Protein AF-A0A423T8A5-F1 (afdb_monomer)

Nearest PDB structures (foldseek):
  3ism-assembly1_A  TM=9.962E-01  e=6.830E-19  Drosophila melanogaster
  5gkc-assembly1_A  TM=9.889E-01  e=1.123E-17  Caenorhabditis elegans
  3s5b-assembly1_A  TM=9.880E-01  e=1.720E-17  Caenorhabditis elegans
  4qn0-assembly1_A  TM=9.888E-01  e=2.195E-17  Caenorhabditis elegans
  5gkc-assembly1_B  TM=9.863E-01  e=3.162E-17  Caenorhabditis elegans

InterPro domains:
  IPR001604 DNA/RNA non-specific endonuclease/pyrophosphatase/phosphodiesterase domain [PF01223] (1-121)
  IPR001604 DNA/RNA non-specific endonuclease/pyrophosphatase/phosphodiesterase domain [SM00892] (1-123)
  IPR020821 ENPP1-3/EXOG-like, endonuclease/phosphodiesterase domain [SM00477] (1-123)
  IPR040255 Non-specific endonuclease [PTHR13966] (1-130)
  IPR044925 His-Me finger superfamily [SSF54060] (1-128)
  IPR044929 DNA/RNA non-specific endonuclease superfamily [G3DSA:3.40.570.10] (1-133)

Secondary structure (DSSP, 8-state):
-----IIIIITTHHHHHHHHHHHHTTT-S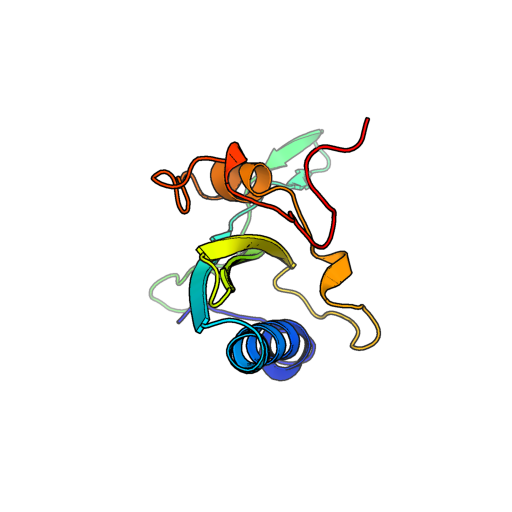EEEEEEEEE---EE-TTS-EE----EETTTTEE--SEEEEEEEEE-TTS-EEEEEEEEESS---TTS-GGGGB--HHHHHHHHT--SSTTS-GGGEEEETTEETT--

Structure (mmCIF, N/CA/C/O backbone):
data_AF-A0A423T8A5-F1
#
_entry.id   AF-A0A423T8A5-F1
#
loop_
_atom_site.group_PDB
_atom_site.id
_atom_site.type_symbol
_atom_site.label_atom_id
_atom_site.label_alt_id
_atom_site.label_comp_id
_atom_site.label_asym_id
_atom_site.label_entity_id
_atom_site.label_seq_id
_atom_site.pdbx_PDB_ins_code
_atom_site.Cartn_x
_atom_site.Cartn_y
_atom_site.Cartn_z
_atom_site.occupancy
_atom_site.B_iso_or_equiv
_atom_site.auth_seq_id
_atom_site.auth_comp_id
_atom_site.auth_asym_id
_atom_site.auth_atom_id
_atom_site.pdbx_PDB_model_num
ATOM 1 N N . MET A 1 1 ? 6.606 -15.022 -1.747 1.00 90.69 1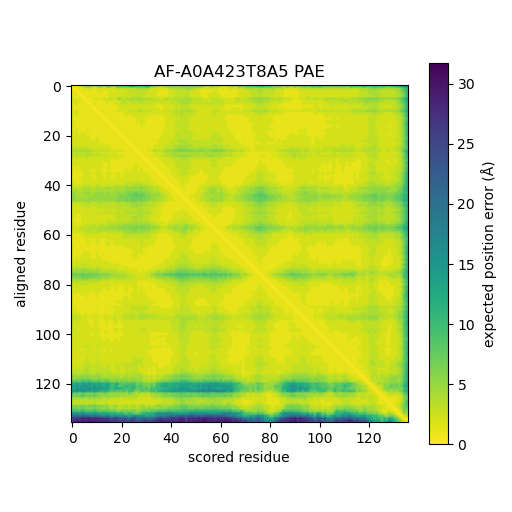 MET A N 1
ATOM 2 C CA . MET A 1 1 ? 7.709 -14.051 -1.911 1.00 90.69 1 MET A CA 1
ATOM 3 C C . MET A 1 1 ? 7.528 -13.339 -3.237 1.00 90.69 1 MET A C 1
ATOM 5 O O . MET A 1 1 ? 7.156 -14.005 -4.194 1.00 90.69 1 MET A O 1
ATOM 9 N N . SER A 1 2 ? 7.792 -12.034 -3.286 1.00 96.69 2 SER A N 1
ATOM 10 C CA . SER A 1 2 ? 7.776 -11.233 -4.518 1.00 96.69 2 SER A CA 1
ATOM 11 C C . SER A 1 2 ? 9.124 -10.526 -4.667 1.00 96.69 2 SER A C 1
ATOM 13 O O . SER A 1 2 ? 9.688 -10.134 -3.645 1.00 96.69 2 SER A O 1
ATOM 15 N N . PRO A 1 3 ? 9.662 -10.355 -5.887 1.00 98.44 3 PRO A N 1
ATOM 16 C CA . PRO A 1 3 ? 10.891 -9.596 -6.087 1.00 98.44 3 PRO A CA 1
ATOM 17 C C . PRO A 1 3 ? 10.736 -8.146 -5.618 1.00 98.44 3 PRO A C 1
ATOM 19 O O . PRO A 1 3 ? 9.805 -7.450 -6.024 1.00 98.44 3 PRO A O 1
ATOM 22 N N . GLN A 1 4 ? 11.656 -7.696 -4.772 1.00 98.44 4 GLN A N 1
ATOM 23 C CA . GLN A 1 4 ? 11.650 -6.361 -4.183 1.00 98.44 4 GLN A CA 1
ATOM 24 C C . GLN A 1 4 ? 13.036 -5.732 -4.275 1.00 98.44 4 GLN A C 1
ATOM 26 O O . GLN A 1 4 ? 14.046 -6.429 -4.138 1.00 98.44 4 GLN A O 1
ATOM 31 N N . VAL A 1 5 ? 13.082 -4.412 -4.457 1.00 98.12 5 VAL A N 1
ATOM 32 C CA . VAL A 1 5 ? 14.314 -3.640 -4.271 1.00 98.12 5 VAL A CA 1
ATOM 33 C C . VAL A 1 5 ? 14.813 -3.840 -2.838 1.00 98.12 5 VAL A C 1
ATOM 35 O O . VAL A 1 5 ? 14.034 -3.862 -1.887 1.00 98.12 5 VAL A O 1
ATOM 38 N N . GLY A 1 6 ? 16.118 -4.075 -2.691 1.00 97.31 6 GLY A N 1
ATOM 39 C CA . GLY A 1 6 ? 16.738 -4.399 -1.408 1.00 97.31 6 GLY A CA 1
ATOM 40 C C . GLY A 1 6 ? 16.870 -3.177 -0.501 1.00 97.31 6 GLY A C 1
ATOM 41 O O . GLY A 1 6 ? 16.013 -2.937 0.349 1.00 97.31 6 GLY A O 1
ATOM 42 N N . ARG A 1 7 ? 17.980 -2.449 -0.663 1.00 97.94 7 ARG A N 1
ATOM 43 C CA . ARG A 1 7 ? 18.274 -1.213 0.077 1.00 97.94 7 ARG A CA 1
ATOM 44 C C . ARG A 1 7 ? 17.330 -0.086 -0.362 1.00 97.94 7 ARG A C 1
ATOM 46 O O . ARG A 1 7 ? 17.012 0.013 -1.542 1.00 97.94 7 ARG A O 1
ATOM 53 N N . GLY A 1 8 ? 16.879 0.703 0.604 1.00 97.38 8 GLY A N 1
ATOM 54 C CA . GLY A 1 8 ? 15.891 1.775 0.501 1.00 97.38 8 GLY A CA 1
ATOM 55 C C . GLY A 1 8 ? 14.460 1.307 0.245 1.00 97.38 8 GLY A C 1
ATOM 56 O O . GLY A 1 8 ? 13.576 2.137 0.072 1.00 97.38 8 GLY A O 1
ATOM 57 N N . PHE A 1 9 ? 14.196 -0.005 0.222 1.00 98.62 9 PHE A N 1
ATOM 58 C CA . PHE A 1 9 ? 12.835 -0.532 0.117 1.00 98.62 9 PHE A CA 1
ATOM 59 C C . PHE A 1 9 ? 12.605 -1.709 1.062 1.00 98.62 9 PHE A C 1
ATOM 61 O O . PHE A 1 9 ? 12.260 -1.473 2.215 1.00 98.62 9 PHE A O 1
ATOM 68 N N . ASN A 1 10 ? 12.822 -2.961 0.636 1.00 98.12 10 ASN A N 1
ATOM 69 C CA . ASN A 1 10 ? 12.517 -4.152 1.443 1.00 98.12 10 ASN A CA 1
ATOM 70 C C . ASN A 1 10 ? 13.205 -4.134 2.817 1.00 98.12 10 ASN A C 1
ATOM 72 O O . ASN A 1 10 ? 12.590 -4.457 3.828 1.00 98.12 10 ASN A O 1
ATOM 76 N N . ARG A 1 11 ? 14.487 -3.757 2.857 1.00 97.62 11 ARG A N 1
ATOM 77 C CA . ARG A 1 11 ? 15.274 -3.763 4.102 1.00 97.62 11 ARG A CA 1
ATOM 78 C C . ARG A 1 11 ? 15.021 -2.537 4.983 1.00 97.62 11 ARG A C 1
ATOM 80 O O . ARG A 1 11 ? 15.335 -2.596 6.167 1.00 97.62 11 ARG A O 1
ATOM 87 N N . ASP A 1 12 ? 14.409 -1.500 4.413 1.00 98.50 12 ASP A N 1
ATOM 88 C CA . ASP A 1 12 ? 14.299 -0.164 4.995 1.00 98.50 12 ASP A CA 1
ATOM 89 C C . ASP A 1 12 ? 12.825 0.295 4.963 1.00 98.50 12 ASP A C 1
ATOM 91 O O . ASP A 1 12 ? 12.014 -0.215 5.736 1.00 98.50 12 ASP A O 1
ATOM 95 N N . LYS A 1 13 ? 12.414 1.172 4.035 1.00 98.69 13 LYS A N 1
ATOM 96 C CA . LYS A 1 13 ? 11.077 1.798 4.050 1.00 98.69 13 LYS A CA 1
ATOM 97 C C . LYS A 1 13 ? 9.883 0.830 4.087 1.00 98.69 13 LYS A C 1
ATOM 99 O O . LYS A 1 13 ? 8.881 1.114 4.739 1.00 98.69 13 LYS A O 1
ATOM 104 N N . TRP A 1 14 ? 9.953 -0.314 3.408 1.00 98.69 14 TRP A N 1
ATOM 105 C CA . TRP A 1 14 ? 8.894 -1.329 3.472 1.00 98.69 14 TRP A CA 1
ATOM 106 C C . TRP A 1 14 ? 8.828 -1.983 4.859 1.00 98.69 14 TRP A C 1
ATOM 108 O O . TRP A 1 14 ? 7.740 -2.179 5.406 1.00 98.69 14 TRP A O 1
ATOM 118 N N . ASN A 1 15 ? 9.988 -2.247 5.466 1.00 98.62 15 ASN A N 1
ATOM 119 C CA . ASN A 1 15 ? 10.089 -2.740 6.834 1.00 98.62 15 ASN A CA 1
ATOM 120 C C . ASN A 1 15 ? 9.601 -1.694 7.854 1.00 98.62 15 ASN A C 1
ATOM 122 O O . ASN A 1 15 ? 8.995 -2.090 8.845 1.00 98.62 15 ASN A O 1
ATOM 126 N N . ASP A 1 16 ? 9.759 -0.386 7.610 1.00 98.69 16 ASP A N 1
ATOM 127 C CA . ASP A 1 16 ? 9.155 0.658 8.460 1.00 98.69 16 ASP A CA 1
ATOM 128 C C . ASP A 1 16 ? 7.628 0.505 8.531 1.00 98.69 16 ASP A C 1
ATOM 130 O O . ASP A 1 16 ? 7.047 0.513 9.618 1.00 98.69 16 ASP A O 1
ATOM 134 N N . VAL A 1 17 ? 6.965 0.298 7.384 1.00 98.62 17 VAL A N 1
ATOM 135 C CA . VAL A 1 17 ? 5.508 0.072 7.334 1.00 98.62 17 VAL A CA 1
ATOM 136 C C . VAL A 1 17 ? 5.137 -1.226 8.058 1.00 98.62 17 VAL A C 1
ATOM 138 O O . VAL A 1 17 ? 4.139 -1.284 8.778 1.00 98.62 17 VAL A O 1
ATOM 141 N N . GLU A 1 18 ? 5.938 -2.281 7.915 1.00 98.69 18 GLU A N 1
ATOM 142 C CA . GLU A 1 18 ? 5.719 -3.540 8.632 1.00 98.69 18 GLU A CA 1
ATOM 143 C C . GLU A 1 18 ? 5.897 -3.399 10.149 1.00 98.69 18 GLU A C 1
ATOM 145 O O . GLU A 1 18 ? 5.103 -3.946 10.917 1.00 98.69 18 GLU A O 1
ATOM 150 N N . GLN A 1 19 ? 6.916 -2.661 10.594 1.00 98.62 19 GLN A N 1
ATOM 151 C CA . GLN A 1 19 ? 7.138 -2.349 12.003 1.00 98.62 19 GLN A CA 1
ATOM 152 C C . GLN A 1 19 ? 5.987 -1.526 12.563 1.00 98.62 19 GLN A C 1
ATOM 154 O O . GLN A 1 19 ? 5.488 -1.853 13.638 1.00 98.62 19 GLN A O 1
ATOM 159 N N . TYR A 1 20 ? 5.528 -0.520 11.822 1.00 98.56 20 TYR A N 1
ATOM 160 C CA . TYR A 1 20 ? 4.358 0.267 12.179 1.00 98.56 20 TYR A CA 1
ATOM 161 C C . TYR A 1 20 ? 3.122 -0.624 12.370 1.00 98.56 20 TYR A C 1
ATOM 163 O O . TYR A 1 20 ? 2.523 -0.607 13.444 1.00 98.56 20 TYR A O 1
ATOM 171 N N . CYS A 1 21 ? 2.812 -1.503 11.408 1.00 98.44 21 CYS A N 1
ATOM 172 C CA . CYS A 1 21 ? 1.692 -2.445 11.525 1.00 98.44 21 CYS A CA 1
ATOM 173 C C . CYS A 1 21 ? 1.804 -3.337 12.775 1.00 98.44 21 CYS A C 1
ATOM 175 O O . CYS A 1 21 ? 0.810 -3.576 13.456 1.00 98.44 21 CYS A O 1
ATOM 177 N N . ARG A 1 22 ? 3.016 -3.809 13.110 1.00 98.69 22 ARG A N 1
ATOM 178 C CA . ARG A 1 22 ? 3.268 -4.592 14.335 1.00 98.69 22 ARG A CA 1
ATOM 179 C C . ARG A 1 22 ? 3.069 -3.768 15.606 1.00 98.69 22 ARG A C 1
ATOM 181 O O . ARG A 1 22 ? 2.632 -4.308 16.613 1.00 98.69 22 ARG A O 1
ATOM 188 N N . GLN A 1 23 ? 3.394 -2.478 15.593 1.00 98.50 23 GLN A N 1
ATOM 189 C CA . GLN A 1 23 ? 3.227 -1.609 16.760 1.00 98.50 23 GLN A CA 1
ATOM 190 C C . GLN A 1 23 ? 1.755 -1.316 17.068 1.00 98.50 23 GLN A C 1
ATOM 192 O O . GLN A 1 23 ? 1.422 -1.138 18.240 1.00 98.50 23 GLN A O 1
ATOM 197 N N . LEU A 1 24 ? 0.871 -1.334 16.064 1.00 98.12 24 LEU A N 1
ATOM 198 C CA . LEU A 1 24 ? -0.569 -1.105 16.245 1.00 98.12 24 LEU A CA 1
ATOM 199 C C . LEU A 1 24 ? -1.212 -2.096 17.223 1.00 98.12 24 LEU A C 1
ATOM 201 O O . LEU A 1 24 ? -2.131 -1.722 17.948 1.00 98.12 24 LEU A O 1
ATOM 205 N N . THR A 1 25 ? -0.689 -3.319 17.346 1.00 98.06 25 THR A N 1
ATOM 206 C CA . THR A 1 25 ? -1.211 -4.319 18.297 1.00 98.06 25 THR A CA 1
ATOM 207 C C . THR A 1 25 ? -1.008 -3.928 19.765 1.00 98.06 25 THR A C 1
ATOM 209 O O . THR A 1 25 ? -1.535 -4.587 20.654 1.00 98.06 25 THR A O 1
ATOM 212 N N . LYS A 1 26 ? -0.224 -2.879 20.053 1.00 97.88 26 LYS A N 1
ATOM 213 C CA . LYS A 1 26 ? -0.097 -2.310 21.405 1.00 97.88 26 LYS A CA 1
ATOM 214 C C . LYS A 1 26 ? -1.275 -1.406 21.777 1.00 97.88 26 LYS A C 1
ATOM 216 O O . LYS A 1 26 ? -1.475 -1.137 22.957 1.00 97.88 26 LYS A O 1
ATOM 221 N N . SER A 1 27 ? -2.011 -0.902 20.786 1.00 96.12 27 SER A N 1
ATOM 222 C CA . SER A 1 27 ? -3.100 0.068 20.966 1.00 96.12 27 SER A CA 1
ATOM 223 C C . SER A 1 27 ? -4.465 -0.477 20.549 1.00 96.12 27 SER A C 1
ATOM 225 O O . SER A 1 27 ? -5.481 -0.022 21.068 1.00 96.12 27 SER A O 1
ATOM 227 N N . TYR A 1 28 ? -4.493 -1.452 19.643 1.00 97.94 28 TYR A N 1
ATOM 228 C CA . TYR A 1 28 ? -5.706 -2.080 19.129 1.00 97.94 28 TYR A CA 1
ATOM 229 C C . TYR A 1 28 ? -5.779 -3.541 19.567 1.00 97.94 28 TYR A C 1
ATOM 231 O O . TYR A 1 28 ? -4.757 -4.221 19.654 1.00 97.94 28 TYR A O 1
ATOM 239 N N . ALA A 1 29 ? -6.995 -4.015 19.841 1.00 97.88 29 ALA A N 1
ATOM 240 C CA . ALA A 1 29 ? -7.240 -5.386 20.273 1.00 97.88 29 ALA A CA 1
ATOM 241 C C . ALA A 1 29 ? -7.012 -6.376 19.124 1.00 97.88 29 ALA A C 1
ATOM 243 O O . ALA A 1 29 ? -6.375 -7.407 19.324 1.00 97.88 29 ALA A O 1
ATOM 244 N N . ASN A 1 30 ? -7.473 -6.027 17.918 1.00 98.25 30 ASN A N 1
ATOM 245 C CA . ASN A 1 30 ? -7.236 -6.802 16.704 1.00 98.25 30 ASN A CA 1
ATOM 246 C C . ASN A 1 30 ? -6.657 -5.910 15.599 1.00 98.25 30 ASN A C 1
ATOM 248 O O . ASN A 1 30 ? -7.058 -4.756 15.437 1.00 98.25 30 ASN A O 1
ATOM 252 N N . VAL A 1 31 ? -5.727 -6.462 14.817 1.00 98.44 31 VAL A N 1
ATOM 253 C CA . VAL A 1 31 ? -5.140 -5.809 13.639 1.00 98.44 31 VAL A CA 1
ATOM 254 C C . VAL A 1 31 ? -5.167 -6.795 12.476 1.00 98.44 31 VAL A C 1
ATOM 256 O O . VAL A 1 31 ? -4.554 -7.861 12.537 1.00 98.44 31 VAL A O 1
ATOM 259 N N . TYR A 1 32 ? -5.868 -6.431 11.408 1.00 98.38 32 TYR A N 1
ATOM 260 C CA . TYR A 1 32 ? -6.004 -7.216 10.186 1.00 98.38 32 TYR A CA 1
ATOM 261 C C . TYR A 1 32 ? -5.238 -6.531 9.063 1.00 98.38 32 TYR A C 1
ATOM 263 O O . TYR A 1 32 ? -5.400 -5.333 8.847 1.00 98.38 32 TYR A O 1
ATOM 271 N N . VAL A 1 33 ? -4.416 -7.280 8.324 1.00 98.50 33 VAL A N 1
ATOM 272 C CA . VAL A 1 33 ? -3.574 -6.715 7.262 1.00 98.50 33 VAL A CA 1
ATOM 273 C C . VAL A 1 33 ? -3.717 -7.525 5.979 1.00 98.50 33 VAL A C 1
ATOM 275 O O . VAL A 1 33 ? -3.435 -8.721 5.960 1.00 98.50 33 VAL A O 1
ATOM 278 N N . CYS A 1 34 ? -4.089 -6.861 4.885 1.00 98.50 34 CYS A N 1
ATOM 279 C CA . CYS A 1 34 ? -3.992 -7.393 3.528 1.00 98.50 34 CYS A CA 1
ATOM 280 C C . CYS A 1 34 ? -2.768 -6.777 2.839 1.00 98.50 34 CYS A C 1
ATOM 282 O O . CYS A 1 34 ? -2.607 -5.560 2.838 1.00 98.50 34 CYS A O 1
ATOM 284 N N . THR A 1 35 ? -1.883 -7.602 2.276 1.00 98.75 35 THR A N 1
ATOM 285 C CA . THR A 1 35 ? -0.664 -7.156 1.578 1.00 98.75 35 THR A CA 1
ATOM 286 C C . THR A 1 35 ? -0.603 -7.794 0.199 1.00 98.75 35 THR A C 1
ATOM 288 O O . THR A 1 35 ? -0.833 -8.998 0.085 1.00 98.75 35 THR A O 1
ATOM 291 N N . GLY A 1 36 ? -0.224 -7.036 -0.829 1.00 98.56 36 GLY A N 1
ATOM 292 C CA . GLY A 1 36 ? -0.074 -7.599 -2.169 1.00 98.56 36 GLY A CA 1
ATOM 293 C C . GLY A 1 36 ? 0.739 -6.741 -3.141 1.00 98.56 36 GLY A C 1
ATOM 294 O O . GLY A 1 36 ? 1.059 -5.587 -2.846 1.00 98.56 36 GLY A O 1
ATOM 295 N N . PRO A 1 37 ? 1.123 -7.321 -4.292 1.00 98.75 37 PRO A N 1
ATOM 296 C CA . PRO A 1 37 ? 1.794 -6.613 -5.376 1.00 98.75 37 PRO A CA 1
ATOM 297 C C . PRO A 1 37 ? 0.804 -5.856 -6.273 1.00 98.75 37 PRO A C 1
ATOM 299 O O . PRO A 1 37 ? -0.362 -6.230 -6.382 1.00 98.75 37 PRO A O 1
ATOM 302 N N . LEU A 1 38 ? 1.300 -4.839 -6.979 1.00 98.75 38 LEU A N 1
ATOM 303 C CA . LEU A 1 38 ? 0.566 -4.091 -8.000 1.00 98.75 38 LEU A CA 1
ATOM 304 C C . LEU A 1 38 ? 1.414 -3.835 -9.252 1.00 98.75 38 LEU A C 1
ATOM 306 O O . LEU A 1 38 ? 2.636 -3.638 -9.198 1.00 98.75 38 LEU A O 1
ATOM 310 N N . PHE A 1 39 ? 0.728 -3.778 -10.392 1.00 98.62 39 PHE A N 1
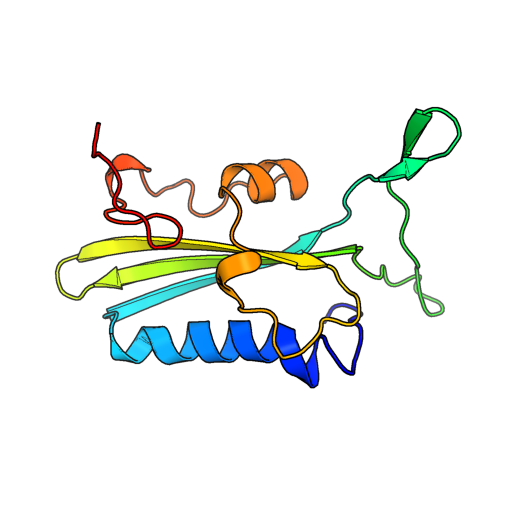ATOM 311 C CA . PHE A 1 39 ? 1.296 -3.537 -11.720 1.00 98.62 39 PHE A CA 1
ATOM 312 C C . PHE A 1 39 ? 0.615 -2.312 -12.338 1.00 98.62 39 PHE A C 1
ATOM 314 O O . PHE A 1 39 ? -0.342 -2.431 -13.098 1.00 98.62 39 PHE A O 1
ATOM 321 N N . LEU A 1 40 ? 1.066 -1.124 -11.936 1.00 98.38 40 LEU A N 1
ATOM 322 C CA . LEU A 1 40 ? 0.414 0.135 -12.284 1.00 98.38 40 LEU A CA 1
ATOM 323 C C . LEU A 1 40 ? 0.843 0.627 -13.673 1.00 98.38 40 LEU A C 1
ATOM 325 O O . LEU A 1 40 ? 2.019 0.498 -14.029 1.00 98.38 40 LEU A O 1
ATOM 329 N N . PRO A 1 41 ? -0.081 1.210 -14.458 1.00 97.75 41 PRO A N 1
ATOM 330 C CA . PRO A 1 41 ? 0.250 1.766 -15.758 1.00 97.75 41 PRO A CA 1
ATOM 331 C C . PRO A 1 41 ? 1.027 3.080 -15.627 1.00 97.75 41 PRO A C 1
ATOM 333 O O . PRO A 1 41 ? 0.786 3.877 -14.719 1.00 97.75 41 PRO A O 1
ATOM 336 N N . ARG A 1 42 ? 1.906 3.353 -16.592 1.00 96.44 42 ARG A N 1
ATOM 337 C CA . ARG A 1 42 ? 2.583 4.645 -16.763 1.00 96.44 42 ARG A CA 1
ATOM 338 C C . ARG A 1 42 ? 2.321 5.176 -18.170 1.00 96.44 42 ARG A C 1
ATOM 340 O O . ARG A 1 42 ? 2.187 4.398 -19.113 1.00 96.44 42 ARG A O 1
ATOM 347 N N . ARG A 1 43 ? 2.228 6.503 -18.304 1.00 96.75 43 ARG A N 1
ATOM 348 C CA . ARG A 1 43 ? 2.143 7.160 -19.613 1.00 96.75 43 ARG A CA 1
ATOM 349 C C . ARG A 1 43 ? 3.522 7.187 -20.272 1.00 96.75 43 ARG A C 1
ATOM 351 O O . ARG A 1 43 ? 4.484 7.611 -19.630 1.00 96.75 43 ARG A O 1
ATOM 358 N N . GLU A 1 44 ? 3.597 6.741 -21.518 1.00 96.94 44 GLU A N 1
ATOM 359 C CA . GLU A 1 44 ? 4.812 6.797 -22.339 1.00 96.94 44 GLU A CA 1
ATOM 360 C C . GLU A 1 44 ? 4.774 7.991 -23.316 1.00 96.94 44 GLU A C 1
ATOM 362 O O . GLU A 1 44 ? 3.822 8.777 -23.319 1.00 96.94 44 GLU A O 1
ATOM 367 N N . GLU A 1 45 ? 5.840 8.176 -24.103 1.00 97.06 45 GLU A N 1
ATOM 368 C CA . GLU A 1 45 ? 6.029 9.335 -24.998 1.00 97.06 45 GLU A CA 1
ATOM 369 C C . GLU A 1 45 ? 4.946 9.452 -26.081 1.00 97.06 45 GLU A C 1
ATOM 371 O O . GLU A 1 45 ? 4.611 10.555 -26.507 1.00 97.06 45 GLU A O 1
ATOM 376 N N . ASP A 1 46 ? 4.340 8.330 -26.476 1.00 97.38 46 ASP A N 1
ATOM 377 C CA . ASP A 1 46 ? 3.225 8.285 -27.429 1.00 97.38 46 ASP A CA 1
ATOM 378 C C . ASP A 1 46 ? 1.878 8.752 -26.831 1.00 97.38 46 ASP A C 1
ATOM 380 O O . ASP A 1 46 ? 0.849 8.741 -27.510 1.00 97.38 46 ASP A O 1
ATOM 384 N N . GLY A 1 47 ? 1.867 9.138 -25.550 1.00 97.56 47 GLY A N 1
ATOM 385 C CA . GLY A 1 47 ? 0.692 9.604 -24.819 1.00 97.56 47 GLY A CA 1
ATOM 386 C C . GLY A 1 47 ? -0.227 8.494 -24.300 1.00 97.56 47 GLY A C 1
ATOM 387 O O . GLY A 1 47 ? -1.205 8.801 -23.606 1.00 97.56 47 GLY A O 1
ATOM 388 N N . LYS A 1 48 ? 0.067 7.218 -24.578 1.00 98.44 48 LYS A N 1
ATOM 389 C CA . LYS A 1 48 ? -0.741 6.070 -24.143 1.00 98.44 48 LYS A CA 1
ATOM 390 C C . LYS A 1 48 ? -0.256 5.520 -22.805 1.00 98.44 48 LYS A C 1
ATOM 392 O O . LYS A 1 48 ? 0.838 5.822 -22.333 1.00 98.44 48 LYS A O 1
ATOM 397 N N . LEU A 1 49 ? -1.122 4.742 -22.160 1.00 97.88 49 LEU A N 1
ATOM 398 C CA . LEU A 1 49 ? -0.837 4.070 -20.895 1.00 97.88 49 LEU A CA 1
ATOM 399 C C . LEU A 1 49 ? -0.406 2.630 -21.156 1.00 97.88 49 LEU A C 1
ATOM 401 O O . LEU A 1 49 ? -1.124 1.885 -21.821 1.00 97.88 49 LEU A O 1
ATOM 405 N N . TYR A 1 50 ? 0.714 2.234 -20.558 1.00 98.31 50 TYR A N 1
ATOM 406 C CA . TYR A 1 50 ? 1.227 0.871 -20.627 1.00 98.31 50 TYR A CA 1
ATOM 407 C C . TYR A 1 50 ? 1.509 0.335 -19.232 1.00 98.31 50 TYR A C 1
ATOM 409 O O . TYR A 1 50 ? 2.009 1.049 -18.362 1.00 98.31 50 TYR A O 1
ATOM 417 N N . VAL A 1 51 ? 1.217 -0.948 -19.032 1.00 98.38 51 VAL A N 1
ATOM 418 C CA . VAL A 1 51 ? 1.702 -1.706 -17.878 1.00 98.38 51 VAL A CA 1
ATOM 419 C C . VAL A 1 51 ? 2.979 -2.412 -18.309 1.00 98.38 51 VAL A C 1
ATOM 421 O O . VAL A 1 51 ? 2.949 -3.285 -19.174 1.00 98.38 51 VAL A O 1
ATOM 424 N N . LYS A 1 52 ? 4.105 -2.028 -17.708 1.00 97.88 52 LYS A N 1
ATOM 425 C CA . LYS A 1 52 ? 5.422 -2.595 -18.000 1.00 97.88 52 LYS A CA 1
ATOM 426 C C . LYS A 1 52 ? 6.117 -2.964 -16.699 1.00 97.88 52 LYS A C 1
ATOM 428 O O . LYS A 1 52 ? 6.212 -2.146 -15.789 1.00 97.88 52 LYS A O 1
ATOM 433 N N . TYR A 1 53 ? 6.609 -4.193 -16.623 1.00 98.38 53 TYR A N 1
ATOM 434 C CA . TYR A 1 53 ? 7.348 -4.700 -15.475 1.00 98.38 53 TYR A CA 1
ATOM 435 C C . TYR A 1 53 ? 8.399 -5.716 -15.918 1.00 98.38 53 TYR A C 1
ATOM 437 O O . TYR A 1 53 ? 8.259 -6.366 -16.954 1.00 98.38 53 TYR A O 1
ATOM 445 N N . GLN A 1 54 ? 9.472 -5.830 -15.140 1.00 98.56 54 GLN A N 1
ATOM 446 C CA . GLN A 1 54 ? 10.514 -6.823 -15.379 1.00 98.56 54 GLN A CA 1
ATOM 447 C C . GLN A 1 54 ? 10.016 -8.216 -14.976 1.00 98.56 54 GLN A C 1
ATOM 449 O O . GLN A 1 54 ? 9.276 -8.363 -14.004 1.00 98.56 54 GLN A O 1
ATOM 454 N N . VAL A 1 55 ? 10.477 -9.245 -15.682 1.00 98.50 55 VAL A N 1
ATOM 455 C CA . VAL A 1 55 ? 10.414 -10.641 -15.236 1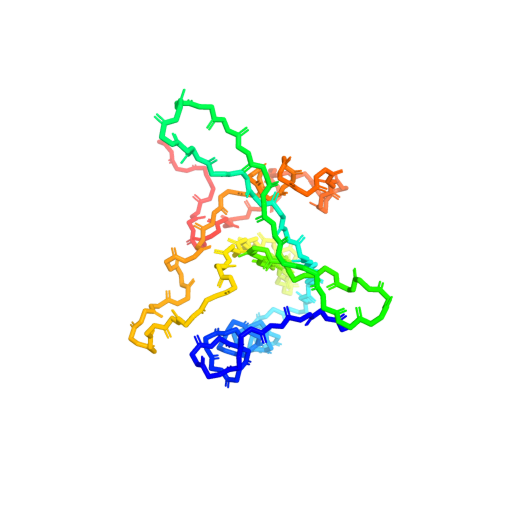.00 98.50 55 VAL A CA 1
ATOM 456 C C . VAL A 1 55 ? 11.834 -11.171 -15.039 1.00 98.50 55 VAL A C 1
ATOM 458 O O . VAL A 1 55 ? 12.742 -10.777 -15.773 1.00 98.50 55 VAL A O 1
ATOM 461 N N . ILE A 1 56 ? 12.053 -12.025 -14.037 1.00 97.75 56 ILE A N 1
ATOM 462 C CA . ILE A 1 56 ? 13.387 -12.541 -13.687 1.00 97.75 56 ILE A CA 1
ATOM 463 C C . ILE A 1 56 ? 13.435 -14.071 -13.615 1.00 97.75 56 ILE A C 1
ATOM 465 O O . ILE A 1 56 ? 12.462 -14.733 -13.250 1.00 97.75 56 ILE A O 1
ATOM 469 N N . GLY A 1 57 ? 14.614 -14.624 -13.916 1.00 97.62 57 GLY A N 1
ATOM 470 C CA . GLY A 1 57 ? 14.876 -16.064 -13.901 1.00 97.62 57 GLY A CA 1
ATOM 471 C C . GLY A 1 57 ? 14.195 -16.828 -15.041 1.00 97.62 57 GLY A C 1
ATOM 472 O O . GLY A 1 57 ? 13.435 -16.270 -15.826 1.00 97.62 57 GLY A O 1
ATOM 473 N N . GLN A 1 58 ? 14.456 -18.136 -15.115 1.00 97.38 58 GLN A N 1
ATOM 474 C CA . GLN A 1 58 ? 13.909 -19.011 -16.166 1.00 97.38 58 GLN A CA 1
ATOM 475 C C . GLN A 1 58 ? 12.379 -19.148 -16.104 1.00 97.38 58 GLN A C 1
ATOM 477 O O . GLN A 1 58 ? 11.734 -19.388 -17.119 1.00 97.38 58 GLN A O 1
ATOM 482 N N . ASN A 1 59 ? 11.797 -18.951 -14.919 1.00 97.88 59 ASN A N 1
ATOM 483 C CA . ASN A 1 59 ? 10.354 -19.038 -14.696 1.00 97.88 59 ASN A CA 1
ATOM 484 C C . ASN A 1 59 ? 9.630 -17.698 -14.892 1.00 97.88 59 ASN A C 1
ATOM 486 O O . ASN A 1 59 ? 8.445 -17.611 -14.587 1.00 97.88 59 ASN A O 1
ATOM 490 N N . HIS A 1 60 ? 10.330 -16.658 -15.359 1.00 97.62 60 HIS A N 1
ATOM 491 C CA . HIS A 1 60 ? 9.756 -15.338 -15.629 1.00 97.62 60 HIS A CA 1
ATOM 492 C C . HIS A 1 60 ? 8.970 -14.759 -14.437 1.00 97.62 60 HIS A C 1
ATOM 494 O O . HIS A 1 60 ? 7.849 -14.277 -14.585 1.00 97.62 60 HIS A O 1
ATOM 500 N N . VAL A 1 61 ? 9.559 -14.795 -13.238 1.00 98.44 61 VAL A N 1
ATOM 501 C CA . VAL A 1 61 ? 8.915 -14.268 -12.025 1.00 98.44 61 VAL A CA 1
ATOM 502 C C . VAL A 1 61 ? 8.742 -12.756 -12.158 1.00 98.44 61 VAL A C 1
ATOM 504 O O . VAL A 1 61 ? 9.727 -12.036 -12.314 1.00 98.44 61 VAL A O 1
ATOM 507 N N . SER A 1 62 ? 7.504 -12.271 -12.077 1.00 98.62 62 SER A N 1
ATOM 508 C CA . SER A 1 62 ? 7.182 -10.848 -12.207 1.00 98.62 62 SER A CA 1
ATOM 509 C C . SER A 1 62 ? 7.755 -10.016 -11.061 1.00 98.62 62 SER A C 1
ATOM 511 O O . SER A 1 62 ? 7.571 -10.351 -9.892 1.00 98.62 62 SER A O 1
ATOM 513 N N . VAL A 1 63 ? 8.391 -8.895 -11.398 1.00 98.75 63 VAL A N 1
ATOM 514 C CA . VAL A 1 63 ? 8.843 -7.856 -10.466 1.00 98.75 63 VAL A CA 1
ATOM 515 C C . VAL A 1 63 ? 7.746 -6.790 -10.377 1.00 98.75 63 VAL A C 1
ATOM 517 O O . VAL A 1 63 ? 7.549 -6.054 -11.343 1.00 98.75 63 VAL A O 1
ATOM 520 N N . PRO A 1 64 ? 6.994 -6.689 -9.268 1.00 98.81 64 PRO A N 1
ATOM 521 C CA . PRO A 1 64 ? 5.908 -5.723 -9.149 1.00 98.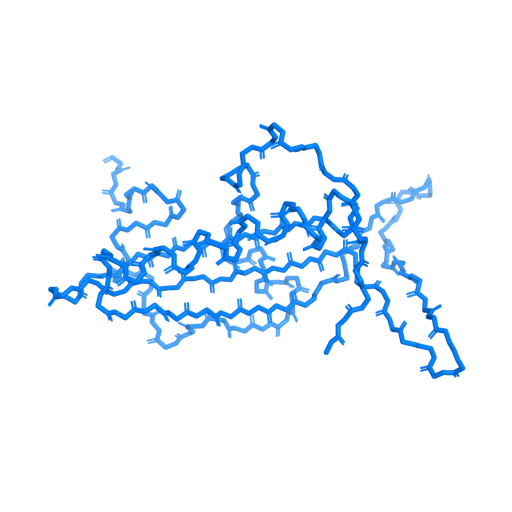81 64 PRO A CA 1
ATOM 522 C C . PRO A 1 64 ? 6.397 -4.286 -9.273 1.00 98.81 64 PRO A C 1
ATOM 524 O O . PRO A 1 64 ? 7.504 -3.959 -8.848 1.00 98.81 64 PRO A O 1
ATOM 527 N N . THR A 1 65 ? 5.544 -3.416 -9.804 1.00 98.75 65 THR A N 1
ATOM 528 C CA . THR A 1 65 ? 5.833 -1.974 -9.864 1.00 98.75 65 THR A CA 1
ATOM 529 C C . THR A 1 65 ? 5.667 -1.316 -8.496 1.00 98.75 65 THR A C 1
ATOM 531 O O . THR A 1 65 ? 6.393 -0.385 -8.164 1.00 98.75 65 THR A O 1
ATOM 534 N N . HIS A 1 66 ? 4.702 -1.799 -7.712 1.00 98.81 66 HIS A N 1
ATOM 535 C CA . HIS A 1 66 ? 4.305 -1.257 -6.420 1.00 98.81 66 HIS A CA 1
ATOM 536 C C . HIS A 1 66 ? 3.859 -2.397 -5.501 1.00 98.81 66 HIS A C 1
ATOM 538 O O . HIS A 1 66 ? 3.570 -3.509 -5.956 1.00 98.81 66 HIS A O 1
ATOM 544 N N . PHE A 1 67 ? 3.757 -2.098 -4.214 1.00 98.88 67 PHE A N 1
ATOM 545 C CA . PHE A 1 67 ? 3.149 -2.954 -3.203 1.00 98.88 67 PHE A CA 1
ATOM 546 C C . PHE A 1 67 ? 2.148 -2.157 -2.386 1.00 98.88 67 PHE A C 1
ATOM 548 O O . PHE A 1 67 ? 2.314 -0.952 -2.197 1.00 98.88 67 PHE A O 1
ATOM 555 N N . TYR A 1 68 ? 1.132 -2.841 -1.872 1.00 98.88 68 TYR A N 1
ATOM 556 C CA . TYR A 1 68 ? 0.161 -2.240 -0.973 1.00 98.88 68 TYR A CA 1
ATOM 557 C C . TYR A 1 68 ? 0.093 -2.951 0.374 1.00 98.88 68 TYR A C 1
ATOM 559 O O . TYR A 1 68 ? 0.358 -4.153 0.478 1.00 98.88 68 TYR A O 1
ATOM 567 N N . LYS A 1 69 ? -0.336 -2.200 1.390 1.00 98.81 69 LYS A N 1
ATOM 568 C CA . LYS A 1 69 ? -0.867 -2.723 2.651 1.00 98.81 69 LYS A CA 1
ATOM 569 C C . LYS A 1 69 ? -2.174 -2.016 2.968 1.00 98.81 69 LYS A C 1
ATOM 571 O O . LYS A 1 69 ? -2.196 -0.795 3.034 1.00 98.81 69 LYS A O 1
ATOM 576 N N . VAL A 1 70 ? -3.233 -2.781 3.201 1.00 98.62 70 VAL A N 1
ATOM 577 C CA . VAL A 1 70 ? -4.477 -2.277 3.794 1.00 98.62 70 VAL A CA 1
ATOM 578 C C 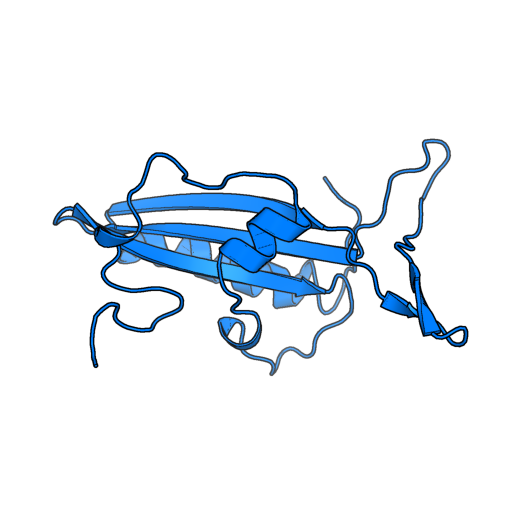. VAL A 1 70 ? -4.585 -2.857 5.192 1.00 98.62 70 VAL A C 1
ATOM 580 O O . VAL A 1 70 ? -4.508 -4.075 5.364 1.00 98.62 70 VAL A O 1
ATOM 583 N N . VAL A 1 71 ? -4.736 -1.984 6.178 1.00 98.56 71 VAL A N 1
ATOM 584 C CA . VAL A 1 71 ? -4.760 -2.301 7.601 1.00 98.56 71 VAL A CA 1
ATOM 585 C C . VAL A 1 71 ? -6.117 -1.900 8.162 1.00 98.56 71 VAL A C 1
ATOM 587 O O . VAL A 1 71 ? -6.546 -0.764 7.976 1.00 98.56 71 VAL A O 1
ATOM 590 N N . VAL A 1 72 ? -6.779 -2.822 8.856 1.00 98.12 72 VAL A N 1
ATOM 591 C CA . VAL A 1 72 ? -7.964 -2.540 9.672 1.00 98.12 72 VAL A CA 1
ATOM 592 C C . VAL A 1 72 ? -7.622 -2.829 11.122 1.00 98.12 72 VAL A C 1
ATOM 594 O O . VAL A 1 72 ? -7.182 -3.927 11.462 1.00 98.12 72 VAL A O 1
ATOM 597 N N . CYS A 1 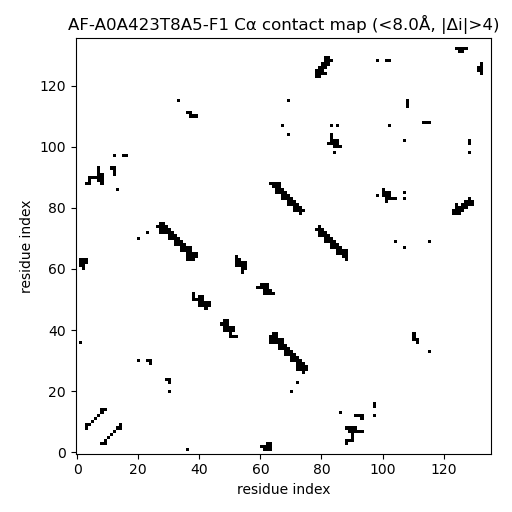73 ? -7.847 -1.838 11.969 1.00 97.94 73 CYS A N 1
ATOM 598 C CA . CYS A 1 73 ? -7.584 -1.893 13.394 1.00 97.94 73 CYS A CA 1
ATOM 599 C C . CYS A 1 73 ? -8.902 -1.838 14.160 1.00 97.94 73 CYS A C 1
ATOM 601 O O . CYS A 1 73 ? -9.716 -0.953 13.912 1.00 97.94 73 CYS A O 1
ATOM 603 N N . GLU A 1 74 ? -9.094 -2.753 15.103 1.00 97.12 74 GLU A N 1
ATOM 604 C CA . GLU A 1 74 ? -10.265 -2.798 15.977 1.00 97.12 74 GLU A CA 1
ATOM 605 C C . GLU A 1 74 ? -9.851 -2.482 17.414 1.00 97.12 74 GLU A C 1
ATOM 607 O O . GLU A 1 74 ? -8.995 -3.153 18.003 1.00 97.12 74 GLU A O 1
ATOM 612 N N . SER A 1 75 ? -10.437 -1.433 17.988 1.00 95.31 75 SER A N 1
ATOM 613 C CA . SER A 1 75 ? -10.230 -1.089 19.393 1.00 95.31 75 SER A CA 1
ATOM 614 C C . SER A 1 75 ? -10.911 -2.107 20.314 1.00 95.31 75 SER A C 1
ATOM 616 O O . SER A 1 75 ? -11.799 -2.853 19.911 1.00 95.31 75 SER A O 1
ATOM 618 N N . SER A 1 76 ? -10.572 -2.089 21.603 1.00 94.50 76 SER A N 1
ATOM 619 C CA . SER A 1 76 ? -11.274 -2.902 22.608 1.00 94.50 76 SER A CA 1
ATOM 620 C C . SER A 1 76 ? -12.765 -2.563 22.756 1.00 94.50 76 SER A C 1
ATOM 622 O O . SER A 1 76 ? -13.520 -3.363 23.301 1.00 94.50 76 SER A O 1
ATOM 624 N N . THR A 1 77 ? -13.199 -1.394 22.273 1.00 92.75 77 THR A N 1
ATOM 625 C CA . THR A 1 77 ? -14.602 -0.956 22.267 1.00 92.75 77 THR A CA 1
ATOM 626 C C . THR A 1 77 ? -15.323 -1.266 20.949 1.00 92.75 77 THR A C 1
ATOM 628 O O . THR A 1 77 ? -16.480 -0.881 20.795 1.00 92.75 77 THR A O 1
ATOM 631 N N . GLY A 1 78 ? -14.664 -1.949 20.003 1.00 91.38 78 GLY A N 1
ATOM 632 C CA . GLY A 1 78 ? -15.219 -2.304 18.692 1.00 91.38 78 GLY A CA 1
ATOM 633 C C . GLY A 1 78 ? -15.202 -1.165 17.665 1.00 91.38 78 GLY A C 1
ATOM 634 O O . GLY A 1 78 ? -15.852 -1.266 16.624 1.00 91.38 78 GLY A O 1
ATOM 635 N N . GLU A 1 79 ? -14.493 -0.064 17.941 1.00 92.81 79 GLU A N 1
ATOM 636 C CA . GLU A 1 79 ? -14.289 1.007 16.960 1.00 92.81 79 GLU A CA 1
ATOM 637 C C . GLU A 1 79 ? -13.274 0.557 15.907 1.00 92.81 79 GLU A C 1
ATOM 639 O O . GLU A 1 79 ? -12.250 -0.038 16.249 1.00 92.81 79 GLU A O 1
ATOM 644 N N . LEU A 1 80 ? -13.541 0.873 14.637 1.00 95.88 80 LEU A N 1
ATOM 645 C CA . LEU A 1 80 ? -12.671 0.505 13.525 1.00 95.88 80 LEU A CA 1
ATOM 646 C C . LEU A 1 80 ? -11.927 1.720 12.973 1.00 95.88 80 LEU A C 1
ATOM 648 O O . LEU A 1 80 ? -12.540 2.748 12.686 1.00 95.88 80 LEU A O 1
ATOM 652 N N . ASP A 1 81 ? -10.631 1.557 12.739 1.00 97.06 81 ASP A N 1
ATOM 653 C CA . ASP A 1 81 ? -9.796 2.485 11.979 1.00 97.06 81 ASP A CA 1
ATOM 654 C C . ASP A 1 81 ? -9.215 1.754 10.758 1.00 97.06 81 ASP A C 1
ATOM 656 O O . ASP A 1 81 ? -8.923 0.556 10.824 1.00 97.06 81 ASP A O 1
ATOM 660 N N . LEU A 1 82 ? -9.060 2.461 9.637 1.00 97.56 82 LEU A N 1
ATOM 661 C CA . LEU A 1 82 ? -8.502 1.920 8.398 1.00 97.56 82 LEU A CA 1
ATOM 662 C C . LEU A 1 82 ? -7.308 2.745 7.925 1.00 97.56 82 LEU A C 1
ATOM 664 O O . LEU A 1 82 ? -7.373 3.972 7.890 1.00 97.56 82 LEU A O 1
ATOM 668 N N . GLU A 1 83 ? -6.251 2.071 7.482 1.00 98.31 83 GLU A N 1
ATOM 669 C CA . GLU A 1 83 ? -5.121 2.695 6.795 1.00 98.31 83 GLU A CA 1
ATOM 670 C C . GLU A 1 83 ? -4.752 1.930 5.527 1.00 98.31 83 GLU A C 1
ATOM 672 O O . GLU A 1 83 ? -4.812 0.704 5.477 1.00 98.31 83 GLU A O 1
ATOM 677 N N . SER A 1 84 ? -4.394 2.655 4.474 1.00 98.44 84 SER A N 1
ATOM 678 C CA . SER A 1 84 ? -4.102 2.103 3.152 1.00 98.44 84 SER A CA 1
ATOM 679 C C . SER A 1 84 ? -2.827 2.720 2.600 1.00 98.44 84 SER A C 1
ATOM 681 O O . SER A 1 84 ? -2.783 3.915 2.332 1.00 98.44 84 SER A O 1
ATOM 683 N N . PHE A 1 85 ? -1.798 1.899 2.418 1.00 98.81 85 PHE A N 1
ATOM 684 C CA . PHE A 1 85 ? -0.479 2.296 1.937 1.00 98.81 85 PHE A CA 1
ATOM 685 C C . PHE A 1 85 ? -0.230 1.755 0.532 1.00 98.81 85 PHE A C 1
ATOM 687 O O . PHE A 1 85 ? -0.499 0.580 0.271 1.00 98.81 85 PHE A O 1
ATOM 694 N N . LEU A 1 86 ? 0.354 2.578 -0.339 1.00 98.75 86 LEU A N 1
ATOM 695 C CA . LEU A 1 86 ? 0.816 2.200 -1.674 1.00 98.75 86 LEU A CA 1
ATOM 696 C C . LEU A 1 86 ? 2.248 2.699 -1.885 1.00 98.75 86 LEU A C 1
ATOM 698 O O . LEU A 1 86 ? 2.479 3.902 -1.962 1.00 98.75 86 LEU A O 1
ATOM 702 N N . LEU A 1 87 ? 3.206 1.779 -1.996 1.00 98.69 87 LEU A N 1
ATOM 703 C CA . LEU A 1 87 ? 4.622 2.115 -2.125 1.00 98.69 87 LEU A CA 1
ATOM 704 C C . LEU A 1 87 ? 5.188 1.634 -3.470 1.00 98.69 87 LEU A C 1
ATOM 706 O O . LEU A 1 87 ? 4.919 0.492 -3.861 1.00 98.69 87 LEU A O 1
ATOM 710 N N . PRO A 1 88 ? 5.987 2.456 -4.174 1.00 98.69 88 PRO A N 1
ATOM 711 C CA . PRO A 1 88 ? 6.699 2.028 -5.373 1.00 98.69 88 PRO A CA 1
ATOM 712 C C . PRO A 1 88 ? 7.829 1.056 -5.019 1.00 98.69 88 PRO A C 1
ATOM 714 O O . PRO A 1 88 ? 8.521 1.234 -4.022 1.00 98.69 88 PRO A O 1
ATOM 717 N N . ASN A 1 89 ? 8.040 0.035 -5.849 1.00 98.75 89 ASN A N 1
ATOM 718 C CA . ASN A 1 89 ? 9.126 -0.938 -5.693 1.00 98.75 89 ASN A CA 1
ATOM 719 C C . ASN A 1 89 ? 10.455 -0.363 -6.215 1.00 98.75 89 ASN A C 1
ATOM 721 O O . ASN A 1 89 ? 11.008 -0.831 -7.211 1.00 98.75 89 ASN A O 1
ATOM 725 N N . VAL A 1 90 ? 10.918 0.708 -5.577 1.00 98.56 90 VAL A N 1
ATOM 726 C CA . VAL A 1 90 ? 12.127 1.479 -5.907 1.00 98.56 90 VAL A CA 1
ATOM 727 C C . VAL A 1 90 ? 12.828 1.889 -4.614 1.00 98.56 90 VAL A C 1
ATOM 729 O O . VAL A 1 90 ? 12.253 1.753 -3.540 1.00 98.56 90 VAL A O 1
ATOM 732 N N . GLU A 1 91 ? 14.054 2.399 -4.703 1.00 98.62 91 GLU A N 1
ATOM 733 C CA . GLU A 1 91 ? 14.731 3.011 -3.554 1.00 98.62 91 GLU A CA 1
ATOM 734 C C . GLU A 1 91 ? 13.953 4.251 -3.079 1.00 98.62 91 GLU A C 1
ATOM 736 O O . GLU A 1 91 ? 13.607 5.120 -3.881 1.00 98.62 91 GLU A O 1
ATOM 741 N N . ILE A 1 92 ? 13.658 4.314 -1.782 1.00 98.56 92 ILE A N 1
ATOM 742 C CA . ILE A 1 92 ? 12.962 5.420 -1.128 1.00 98.56 92 ILE A CA 1
ATOM 743 C C . ILE A 1 92 ? 13.874 5.972 -0.035 1.00 98.56 92 ILE A C 1
ATOM 745 O O . ILE A 1 92 ? 14.440 5.212 0.748 1.00 98.56 92 ILE A O 1
ATOM 749 N N . ASP A 1 93 ? 13.992 7.296 0.024 1.00 98.00 93 ASP A N 1
ATOM 750 C CA . ASP A 1 93 ? 14.774 7.977 1.052 1.00 98.00 93 ASP A CA 1
ATOM 751 C C . ASP A 1 93 ? 14.179 7.747 2.456 1.00 98.00 93 ASP A C 1
ATOM 753 O O . ASP A 1 93 ? 12.964 7.844 2.666 1.00 98.00 93 ASP A O 1
ATOM 757 N N . ASP A 1 94 ? 15.042 7.454 3.430 1.00 96.31 94 ASP A N 1
ATOM 758 C CA . ASP A 1 94 ? 14.634 7.121 4.798 1.00 96.31 94 ASP A CA 1
ATOM 759 C C . ASP A 1 94 ? 13.882 8.264 5.492 1.00 96.31 94 ASP A C 1
ATOM 761 O O . ASP A 1 94 ? 13.017 7.998 6.331 1.00 96.31 94 ASP A O 1
ATOM 765 N N . SER A 1 95 ? 14.144 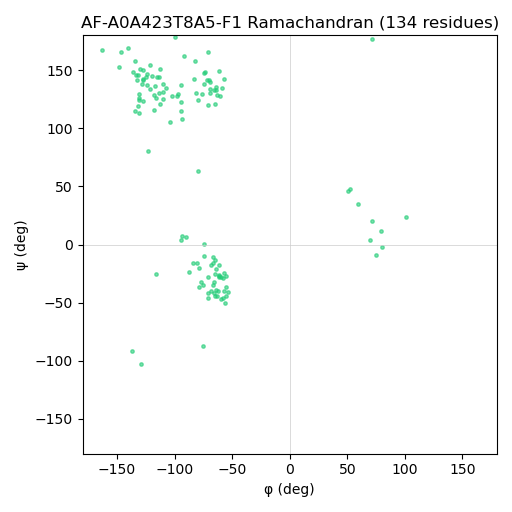9.520 5.115 1.00 97.75 95 SER A N 1
ATOM 766 C CA . SER A 1 95 ? 13.462 10.695 5.669 1.00 97.75 95 SER A CA 1
ATOM 767 C C . SER A 1 95 ? 11.988 10.791 5.270 1.00 97.75 95 SER A C 1
ATOM 769 O O . SER A 1 95 ? 11.220 11.500 5.924 1.00 97.75 95 SER A O 1
ATOM 771 N N . VAL A 1 96 ? 11.560 10.066 4.229 1.00 98.25 96 VAL A N 1
ATOM 772 C CA . VAL A 1 96 ? 10.173 10.094 3.760 1.00 98.25 96 VAL A CA 1
ATOM 773 C C . VAL A 1 96 ? 9.268 9.386 4.782 1.00 98.25 96 VAL A C 1
ATOM 775 O O . VAL A 1 96 ? 9.445 8.188 5.049 1.00 98.25 96 VAL A O 1
ATOM 778 N N . PRO A 1 97 ? 8.272 10.082 5.365 1.00 98.19 97 PRO A N 1
ATOM 779 C CA . PRO A 1 97 ? 7.385 9.486 6.356 1.00 98.19 97 PRO A CA 1
ATOM 780 C C . PRO A 1 97 ? 6.428 8.491 5.696 1.00 98.19 97 PRO A C 1
ATOM 782 O O . PRO A 1 97 ? 5.887 8.761 4.624 1.00 98.19 97 PRO A O 1
ATOM 785 N N . ILE A 1 98 ? 6.136 7.372 6.366 1.00 98.19 98 ILE A N 1
ATOM 786 C CA . ILE A 1 98 ? 5.258 6.328 5.807 1.00 98.19 98 ILE A CA 1
ATOM 787 C C . ILE A 1 98 ? 3.838 6.826 5.485 1.00 98.19 98 ILE A C 1
ATOM 789 O O . ILE A 1 98 ? 3.211 6.332 4.553 1.00 98.19 98 ILE A O 1
ATOM 793 N N . ALA A 1 99 ? 3.354 7.848 6.201 1.00 97.62 99 ALA A N 1
ATOM 794 C CA . ALA A 1 99 ? 2.052 8.473 5.956 1.00 97.62 99 ALA A CA 1
ATOM 795 C C . ALA A 1 99 ? 1.962 9.165 4.582 1.00 97.62 99 ALA A C 1
ATOM 797 O O . ALA A 1 99 ? 0.871 9.345 4.055 1.00 97.62 99 ALA A O 1
ATOM 798 N N . SER A 1 100 ? 3.097 9.514 3.960 1.00 98.06 100 SER A N 1
ATOM 799 C CA . SER A 1 100 ? 3.108 10.058 2.592 1.00 98.06 100 SER A CA 1
ATOM 800 C C . SER A 1 100 ? 2.665 9.042 1.532 1.00 98.06 100 SER A C 1
ATOM 802 O O . SER A 1 100 ? 2.302 9.435 0.427 1.00 98.06 100 SER A O 1
ATOM 804 N N . PHE A 1 101 ? 2.649 7.751 1.877 1.00 98.50 101 PHE A N 1
ATOM 805 C CA . PHE A 1 101 ? 2.181 6.667 1.013 1.00 98.50 101 PHE A CA 1
ATOM 806 C C . PHE A 1 101 ? 0.711 6.310 1.241 1.00 98.50 101 PHE A C 1
ATOM 808 O O . PHE A 1 101 ? 0.240 5.313 0.689 1.00 98.50 101 PHE A O 1
ATOM 815 N N . HIS A 1 102 ? -0.015 7.084 2.058 1.00 98.56 102 HIS A N 1
ATOM 816 C CA . HIS A 1 102 ? -1.451 6.895 2.218 1.00 98.56 102 HIS A CA 1
ATOM 817 C C . HIS A 1 102 ? -2.185 7.158 0.902 1.00 98.56 102 HIS A C 1
ATOM 819 O O . HIS A 1 102 ? -1.987 8.179 0.244 1.00 98.56 102 HIS A O 1
ATOM 825 N N . VAL A 1 103 ? -3.083 6.245 0.545 1.00 98.12 103 VAL A N 1
ATOM 826 C CA . VAL A 1 103 ? -3.999 6.383 -0.594 1.00 98.12 103 VAL A CA 1
ATOM 827 C C . VAL A 1 103 ? -5.414 5.979 -0.177 1.00 98.12 103 VAL A C 1
ATOM 829 O O . VAL A 1 103 ? -5.572 5.233 0.790 1.00 98.12 103 VAL A O 1
ATOM 832 N N . PRO A 1 104 ? -6.466 6.435 -0.877 1.00 97.38 104 PRO A 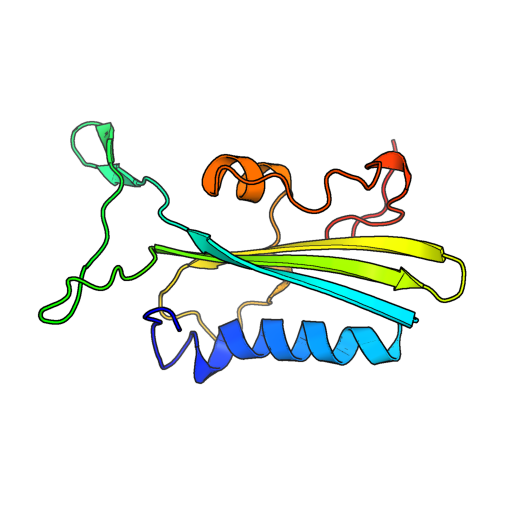N 1
ATOM 833 C CA . PRO A 1 104 ? -7.807 5.883 -0.690 1.00 97.38 104 PRO A CA 1
ATOM 834 C C . PRO A 1 104 ? -7.822 4.369 -0.939 1.00 97.38 104 PRO A C 1
ATOM 836 O O . PRO A 1 104 ? -7.162 3.905 -1.877 1.00 97.38 104 PRO A O 1
ATOM 839 N N . LEU A 1 105 ? -8.601 3.614 -0.156 1.00 96.81 105 LEU A N 1
ATOM 840 C CA . LEU A 1 105 ? -8.751 2.160 -0.315 1.00 96.81 105 LEU A CA 1
ATOM 841 C C . LEU A 1 105 ? -9.155 1.800 -1.750 1.00 96.81 105 LEU A C 1
ATOM 843 O O . LEU A 1 105 ? -8.596 0.889 -2.358 1.00 96.81 105 LEU A O 1
ATOM 847 N N . GLU A 1 106 ? -10.052 2.597 -2.326 1.00 96.38 106 GLU A N 1
ATOM 848 C CA . GLU A 1 106 ? -10.593 2.418 -3.669 1.00 96.38 106 GLU A CA 1
ATOM 849 C C . GLU A 1 106 ? -9.499 2.484 -4.745 1.00 96.38 106 GLU A C 1
ATOM 851 O O . GLU A 1 106 ? -9.637 1.889 -5.815 1.00 96.38 106 GLU A O 1
ATOM 856 N N . THR A 1 107 ? -8.393 3.192 -4.477 1.00 97.81 107 THR A N 1
ATOM 857 C CA . THR A 1 107 ? -7.221 3.222 -5.367 1.00 97.81 107 THR A CA 1
ATOM 858 C C . THR A 1 107 ? -6.581 1.840 -5.452 1.00 97.81 107 THR A C 1
ATOM 860 O O . THR A 1 107 ? -6.261 1.375 -6.546 1.00 97.81 107 THR A O 1
ATOM 863 N N . ILE A 1 108 ? -6.423 1.170 -4.308 1.00 98.56 108 ILE A N 1
ATOM 864 C CA . ILE A 1 108 ? -5.835 -0.170 -4.222 1.00 98.56 108 ILE A CA 1
ATOM 865 C C . ILE A 1 108 ? -6.798 -1.205 -4.800 1.00 98.56 108 ILE A C 1
ATOM 867 O O . ILE A 1 108 ? -6.374 -2.035 -5.601 1.00 98.56 108 ILE A O 1
ATOM 871 N N . GLU A 1 109 ? -8.084 -1.153 -4.452 1.00 98.31 109 GLU A N 1
ATOM 872 C CA . GLU A 1 109 ? -9.094 -2.088 -4.968 1.00 98.31 109 GLU A CA 1
ATOM 873 C C . GLU A 1 109 ? -9.192 -2.018 -6.496 1.00 98.31 109 GLU A C 1
ATOM 875 O O . GLU A 1 109 ? -9.094 -3.036 -7.184 1.00 98.31 109 GLU A O 1
ATOM 880 N N . ARG A 1 110 ? -9.258 -0.802 -7.057 1.00 98.00 110 ARG A N 1
ATOM 881 C CA . ARG A 1 110 ? -9.287 -0.595 -8.512 1.00 98.00 110 ARG A CA 1
ATOM 882 C C . ARG A 1 110 ? -8.023 -1.101 -9.201 1.00 98.00 110 ARG A C 1
ATOM 884 O O . ARG A 1 110 ? -8.112 -1.652 -10.293 1.00 98.00 110 ARG A O 1
ATOM 891 N N . ALA A 1 111 ? -6.856 -0.887 -8.596 1.00 97.81 111 ALA A N 1
ATOM 892 C CA . ALA A 1 111 ? -5.582 -1.288 -9.183 1.00 97.81 111 ALA A CA 1
ATOM 893 C C . ALA A 1 111 ? -5.302 -2.794 -9.056 1.00 97.81 111 ALA A C 1
ATOM 895 O O . ALA A 1 111 ? -4.640 -3.366 -9.919 1.00 97.81 111 ALA A O 1
ATOM 896 N N . SER A 1 112 ? -5.778 -3.428 -7.983 1.00 97.94 112 SER A N 1
ATOM 897 C CA . SER A 1 112 ? -5.577 -4.858 -7.716 1.00 97.94 112 SER A CA 1
ATOM 898 C C . SER A 1 112 ? -6.647 -5.744 -8.351 1.00 97.94 112 SER A C 1
ATOM 900 O O . SER A 1 112 ? -6.393 -6.925 -8.573 1.00 97.94 112 SER A O 1
ATOM 902 N N . GLY A 1 113 ? -7.833 -5.196 -8.634 1.00 97.88 113 GLY A N 1
ATOM 903 C CA . GLY A 1 113 ? -9.005 -5.978 -9.030 1.00 97.88 113 GLY A CA 1
ATOM 904 C C . GLY A 1 113 ? -9.607 -6.787 -7.876 1.00 97.88 113 GLY A C 1
ATOM 905 O O . GLY A 1 113 ? -10.312 -7.763 -8.121 1.00 97.88 113 GLY A O 1
ATOM 906 N N . LEU A 1 114 ? -9.311 -6.413 -6.628 1.00 97.94 114 LEU A N 1
ATOM 907 C CA . LEU A 1 114 ? -9.793 -7.077 -5.420 1.00 97.94 114 LEU A CA 1
ATOM 908 C C . LEU A 1 114 ? -10.757 -6.171 -4.659 1.00 97.94 114 LEU A C 1
ATOM 910 O O . LEU A 1 114 ? -10.611 -4.953 -4.678 1.00 97.94 114 LEU A O 1
ATOM 914 N N . LEU A 1 115 ? -11.686 -6.788 -3.932 1.00 96.69 115 LEU A N 1
ATOM 915 C CA . LEU A 1 115 ? -12.418 -6.123 -2.859 1.00 96.69 115 LEU A CA 1
ATOM 916 C C . LEU A 1 115 ? -11.751 -6.482 -1.532 1.00 96.69 115 LEU A C 1
ATOM 918 O O . LEU A 1 115 ? -11.513 -7.661 -1.250 1.00 96.69 115 LEU A O 1
ATOM 922 N N . ILE A 1 116 ? -11.408 -5.478 -0.734 1.00 96.19 116 ILE A N 1
ATOM 923 C CA . ILE A 1 116 ? -10.604 -5.644 0.475 1.00 96.19 116 ILE A CA 1
ATOM 924 C C . ILE A 1 116 ? -11.443 -5.212 1.678 1.00 96.19 116 ILE A C 1
ATOM 926 O O . ILE A 1 116 ? -11.799 -4.050 1.822 1.00 96.19 116 ILE A O 1
ATOM 930 N N . PHE A 1 117 ? -11.737 -6.167 2.567 1.00 93.94 117 PHE A N 1
ATOM 931 C CA . PHE A 1 117 ? -12.636 -5.979 3.716 1.00 93.94 117 PHE A CA 1
ATOM 932 C C . PHE A 1 117 ? -14.073 -5.567 3.336 1.00 93.94 117 PHE A C 1
ATOM 934 O O . PHE A 1 117 ? -14.745 -4.865 4.087 1.00 93.94 117 PHE A O 1
ATOM 941 N N . ASP A 1 118 ? -14.577 -6.073 2.211 1.00 92.19 118 ASP A N 1
ATOM 942 C CA . ASP A 1 118 ? -15.898 -5.776 1.630 1.00 92.19 118 ASP A CA 1
ATOM 943 C C . ASP A 1 118 ? -17.105 -6.049 2.547 1.00 92.19 118 ASP A C 1
ATOM 945 O O . ASP A 1 118 ? -18.158 -5.425 2.420 1.00 92.19 118 ASP A O 1
ATOM 949 N N . LYS A 1 119 ? -16.954 -6.954 3.518 1.00 92.19 119 LYS A N 1
ATOM 950 C CA . LYS A 1 119 ? -17.975 -7.230 4.543 1.00 92.19 119 LYS A CA 1
ATOM 951 C C . LYS A 1 119 ? -18.079 -6.140 5.617 1.00 92.19 119 LYS A C 1
ATOM 953 O O . LYS A 1 119 ? -19.011 -6.173 6.426 1.00 92.19 119 LYS A O 1
ATOM 958 N N . LEU A 1 120 ? -17.146 -5.187 5.663 1.00 88.50 120 LEU A N 1
ATOM 959 C CA . LEU A 1 120 ? -17.177 -4.053 6.582 1.00 88.50 120 LEU A CA 1
ATOM 960 C C . LEU A 1 120 ? -17.823 -2.846 5.898 1.00 88.50 120 LEU A C 1
ATOM 962 O O . LEU A 1 120 ? -17.369 -2.359 4.871 1.00 88.50 120 LEU A O 1
ATOM 966 N N . SER A 1 121 ? -18.890 -2.321 6.499 1.00 81.44 121 SER A N 1
ATOM 967 C CA . SER A 1 121 ? -19.486 -1.069 6.029 1.00 81.44 121 SER A CA 1
ATOM 968 C C . SER A 1 121 ? -18.544 0.098 6.309 1.00 81.44 121 SER A C 1
ATOM 970 O O . SER A 1 121 ? -18.141 0.283 7.459 1.00 81.44 121 SER A O 1
ATOM 972 N N . GLN A 1 122 ? -18.273 0.935 5.300 1.00 74.12 122 GLN A N 1
ATOM 973 C CA . GLN A 1 122 ? -17.419 2.120 5.460 1.00 74.12 122 GLN A CA 1
ATOM 974 C C . GLN A 1 122 ? -17.894 3.065 6.576 1.00 74.12 122 GLN A C 1
ATOM 976 O O . GLN A 1 122 ? -17.087 3.726 7.221 1.00 74.12 122 GLN A O 1
ATOM 981 N N . LYS A 1 123 ? -19.201 3.073 6.876 1.00 76.00 123 LYS A N 1
ATOM 982 C CA . LYS A 1 123 ? -19.792 3.871 7.965 1.00 76.00 123 LYS A CA 1
ATOM 983 C C . LYS A 1 123 ? -19.324 3.451 9.363 1.00 76.00 123 LYS A C 1
ATOM 985 O O . LYS A 1 123 ? -19.592 4.166 10.321 1.00 76.00 123 LYS A O 1
ATOM 990 N N . LYS A 1 124 ? -18.687 2.283 9.498 1.00 81.75 124 LYS A N 1
ATOM 991 C CA . LYS A 1 124 ? -18.148 1.791 10.771 1.00 81.75 124 LYS A CA 1
ATOM 992 C C . LYS A 1 124 ? -16.758 2.345 11.085 1.00 81.75 124 LYS A C 1
ATOM 994 O O . LYS A 1 124 ? -16.334 2.231 12.231 1.00 81.75 124 LYS A O 1
ATOM 999 N N . PHE A 1 125 ? -16.057 2.920 10.104 1.00 89.88 125 PHE A N 1
ATOM 1000 C CA . PHE A 1 125 ? -14.728 3.472 10.339 1.00 89.88 125 PHE A CA 1
ATOM 1001 C C . PHE A 1 125 ? -14.819 4.846 10.993 1.00 89.88 125 PHE A C 1
ATOM 1003 O O . PHE A 1 125 ? -15.438 5.768 10.463 1.00 89.88 125 PHE A O 1
ATOM 1010 N N . LYS A 1 126 ? -14.166 4.989 12.145 1.00 93.31 126 LYS A N 1
ATOM 1011 C CA . LYS A 1 126 ? -14.012 6.264 12.846 1.00 93.31 126 LYS A CA 1
ATOM 1012 C C . LYS A 1 126 ? -12.912 7.098 12.207 1.00 93.31 126 LYS A C 1
ATOM 1014 O O . LYS A 1 126 ? -13.047 8.322 12.124 1.00 93.31 126 LYS A O 1
ATOM 1019 N N . LYS A 1 127 ? -11.843 6.445 11.741 1.00 94.31 127 LYS A N 1
ATOM 1020 C CA . LYS A 1 127 ? -10.772 7.079 10.975 1.00 94.31 127 LYS A CA 1
ATOM 1021 C C . LYS A 1 127 ? -10.408 6.298 9.721 1.00 94.31 127 LYS A C 1
ATOM 1023 O O . LYS A 1 127 ? -10.406 5.070 9.721 1.00 94.31 127 LYS A O 1
ATOM 1028 N N . ILE A 1 128 ? -10.033 7.042 8.686 1.00 95.44 128 ILE A N 1
ATOM 1029 C CA . ILE A 1 128 ? -9.424 6.532 7.459 1.00 95.44 128 ILE A CA 1
ATOM 1030 C C . ILE A 1 128 ? -8.138 7.328 7.221 1.00 95.44 128 ILE A C 1
ATOM 1032 O O . ILE A 1 128 ? -8.181 8.556 7.169 1.00 95.44 128 ILE A O 1
ATOM 1036 N N . ASN A 1 129 ? -6.996 6.643 7.110 1.00 95.62 129 ASN A N 1
ATOM 1037 C CA . ASN A 1 129 ? -5.669 7.246 6.915 1.00 95.62 129 ASN A CA 1
ATOM 1038 C C . ASN A 1 129 ? -5.379 8.369 7.935 1.00 95.62 129 ASN A C 1
ATOM 1040 O O . ASN A 1 129 ? -4.987 9.482 7.588 1.00 95.62 129 ASN A O 1
ATOM 1044 N N . GLY A 1 130 ? -5.670 8.105 9.213 1.00 90.00 130 GLY A N 1
ATOM 1045 C CA . GLY A 1 130 ? -5.499 9.064 10.311 1.00 90.00 130 GLY A CA 1
ATOM 1046 C C . GLY A 1 130 ? -6.540 10.194 10.385 1.00 90.00 130 GLY A C 1
ATOM 1047 O O . GLY A 1 130 ? -6.589 10.897 11.397 1.00 90.00 130 GLY A O 1
ATOM 1048 N N . GLN A 1 131 ? -7.410 10.355 9.384 1.00 89.44 131 GLN A N 1
ATOM 1049 C CA . GLN A 1 131 ? -8.438 11.400 9.348 1.00 89.44 131 GLN A CA 1
ATOM 1050 C C . GLN A 1 131 ? -9.776 10.887 9.882 1.00 89.44 131 GLN A C 1
ATOM 1052 O O . GLN A 1 131 ? -10.199 9.786 9.543 1.00 89.44 131 GLN A O 1
ATOM 1057 N N . LYS A 1 132 ? -10.470 11.685 10.706 1.00 87.25 132 LYS A N 1
ATOM 1058 C CA . LYS A 1 132 ? -11.804 11.326 11.214 1.00 87.25 132 LYS A CA 1
ATOM 1059 C C . LYS A 1 132 ? -12.839 11.360 10.090 1.00 87.25 132 LYS A C 1
ATOM 1061 O O . LYS A 1 132 ? -12.923 12.345 9.363 1.00 87.25 132 LYS A O 1
ATOM 1066 N N . VAL A 1 133 ? -13.674 10.331 10.011 1.00 81.69 133 VAL A N 1
ATOM 1067 C CA . VAL A 1 133 ? -14.793 10.273 9.062 1.00 81.69 133 VAL A CA 1
ATOM 1068 C C . VAL A 1 133 ? -15.976 11.073 9.629 1.00 81.69 133 VAL A C 1
ATOM 1070 O O . VAL A 1 133 ? -16.353 10.874 10.782 1.00 81.69 133 VAL A O 1
ATOM 1073 N N . GLY A 1 134 ? -16.567 11.979 8.836 1.00 63.56 134 GLY A N 1
ATOM 1074 C CA . GLY A 1 134 ? -17.831 12.656 9.179 1.00 63.56 134 GLY A CA 1
ATOM 1075 C C . GLY A 1 134 ? -17.752 14.090 9.725 1.00 63.56 134 GLY A C 1
ATOM 1076 O O . GLY A 1 134 ? -18.689 14.511 10.395 1.00 63.56 134 GLY A O 1
ATOM 1077 N N . TRP A 1 135 ? -16.687 14.846 9.441 1.00 45.34 135 TRP A N 1
ATOM 1078 C CA . TRP A 1 135 ? -16.663 16.301 9.665 1.00 45.34 135 TRP A CA 1
ATOM 1079 C C . TRP A 1 135 ? -16.819 17.041 8.328 1.00 45.34 135 TRP A C 1
ATOM 1081 O O . TRP A 1 135 ? -15.881 17.074 7.534 1.00 45.34 135 TRP A O 1
ATOM 1091 N N . PHE A 1 136 ? -18.008 17.605 8.106 1.00 40.38 136 PHE A N 1
ATOM 1092 C CA . PHE A 1 136 ? -18.295 18.709 7.184 1.00 40.38 136 PHE A CA 1
ATOM 1093 C C . PHE A 1 136 ? -18.987 19.811 7.983 1.00 40.38 136 PHE A C 1
ATOM 1095 O O . PHE A 1 136 ? -19.790 19.446 8.875 1.00 40.38 136 PHE A O 1
#

Radius of gyration: 16.48 Å; Cα contacts (8 Å, |Δi|>4): 220; chains: 1; bounding box: 38×38×50 Å

Foldseek 3Di:
DADFDDAQDPVALVVVVVVVQVCLVVFFVDKDKDKDAFQAWDQDPVRDTDRDFAFDDPVRGTHGQKMKMWMWGQHPVRQIAIWIFIGGRDRHDNPDDRLVRTDPPVVVCVRVVDDDPVVDDPVRHQYYSNHGPDDD

pLDDT: mean 95.52, std 8.17, range [40.38, 98.88]

Organism: Penaeus vannamei (NCBI:txid6689)

Sequence (136 aa):
MSPQVGRGFNRDKWNDVEQYCRQLTKSYANVYVCTGPLFLPRREEDGKLYVKYQVIGQNHVSVPTHFYKVVVCESSTGELDLESFLLPNVEIDDSVPIASFHVPLETIERASGLLIFDKLSQKKFKKINGQKVGWF

Solvent-accessible surface area (backbone atoms only — not comparable to full-atom values): 7997 Å² total; per-residue (Å²): 140,74,61,64,39,51,74,33,15,56,76,37,57,52,39,53,54,52,51,50,60,62,52,46,59,78,76,22,72,42,74,48,76,52,73,49,71,32,71,65,67,46,75,48,96,89,72,48,76,45,73,78,66,55,60,45,74,98,80,51,48,62,33,44,49,24,37,38,39,40,38,42,36,28,35,87,84,70,50,30,36,37,39,28,37,53,45,68,55,42,73,43,67,84,85,61,58,74,74,78,29,54,49,64,62,65,59,52,28,68,64,62,77,46,80,78,67,74,90,56,62,75,89,59,37,52,24,49,66,87,40,69,62,87,84,130

Mean predicted aligned error: 3.32 Å